Protein AF-A0A9E6Y1N9-F1 (afdb_monomer_lite)

Secondary structure (DSSP, 8-state):
-HHHHHHHHHHHHHHHHGGGSPPP--------TT--------SS--TTEEEEEETTTTEEEEEE-SSS-EEEEPTTSSEEEEE-TTS-EEE-TTSHHHHHTTSTT--SPPPTTGGGTPPP-

Foldseek 3Di:
DVVVVVVVVVVVVVVVVVVPPDDPPPCDPADDPVAADADPADVVHQPQWDWGDPRGNADIDITHPNQQKDFDAAPVRAGQWIQHSVRDIDGFLLAQNVQQSVDRNSPGDRDVSSVVPDHGD

Organism: NCBI:txid2884022

pLDDT: mean 82.17, std 18.04, range [37.94, 97.31]

Sequence (121 aa):
MRRLLVVAAACAGAAACASTLPAATALAHQGNPNFRSDVHGLEPATRGVTVEVLNRDDRLLLTNRSGRTIVIQGYSGDPYARLRPDGTVEVNHNSAAYYLNQERDGEVPVPAAVQRGLPPD

Radius of gyration: 24.96 Å; chains: 1; bounding box: 29×37×86 Å

Structure (mmCIF, N/CA/C/O backbone):
data_AF-A0A9E6Y1N9-F1
#
_entry.id   AF-A0A9E6Y1N9-F1
#
loop_
_atom_site.group_PDB
_atom_site.id
_atom_site.type_symbol
_atom_site.label_atom_id
_atom_site.label_alt_id
_atom_site.label_comp_id
_atom_site.label_asym_id
_atom_site.label_entity_id
_atom_site.label_seq_id
_atom_site.pdbx_PDB_ins_code
_atom_site.Cartn_x
_atom_site.Cartn_y
_atom_site.Cartn_z
_atom_site.occupancy
_atom_site.B_iso_or_equiv
_atom_site.auth_seq_id
_atom_site.auth_comp_id
_atom_site.auth_asym_id
_atom_site.auth_atom_id
_atom_site.pdbx_PDB_model_num
ATOM 1 N N . MET A 1 1 ? -4.190 -3.221 -69.167 1.00 50.78 1 MET A N 1
ATOM 2 C CA . MET A 1 1 ? -5.355 -3.329 -68.254 1.00 50.78 1 MET A CA 1
ATOM 3 C C . MET A 1 1 ? -5.329 -4.582 -67.365 1.00 50.78 1 MET A C 1
ATOM 5 O O . MET A 1 1 ? -5.49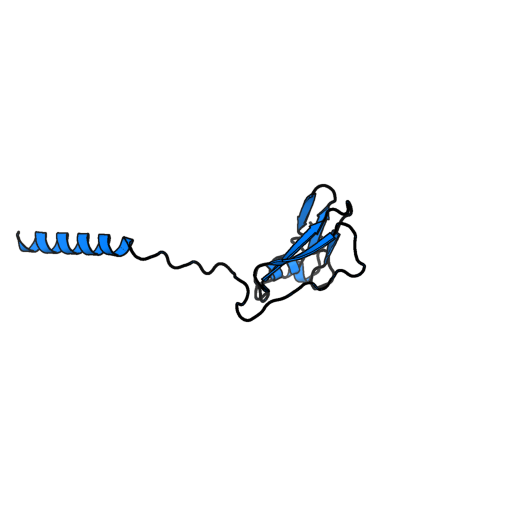7 -4.434 -66.167 1.00 50.78 1 MET A O 1
ATOM 9 N N . ARG A 1 2 ? -5.014 -5.791 -67.868 1.00 44.34 2 ARG A N 1
ATOM 10 C CA . ARG A 1 2 ? -4.931 -7.028 -67.041 1.00 44.34 2 ARG A CA 1
ATOM 11 C C . ARG A 1 2 ? -3.836 -7.042 -65.955 1.00 44.34 2 ARG A C 1
ATOM 13 O O . ARG A 1 2 ? -4.020 -7.686 -64.936 1.00 44.34 2 ARG A O 1
ATOM 20 N N . ARG A 1 3 ? -2.726 -6.314 -66.138 1.00 37.94 3 ARG A N 1
ATOM 21 C CA . ARG A 1 3 ? -1.627 -6.225 -65.148 1.00 37.94 3 ARG A CA 1
ATOM 22 C C . ARG A 1 3 ? -1.943 -5.332 -63.938 1.00 37.94 3 ARG A C 1
ATOM 24 O O . ARG A 1 3 ? -1.420 -5.580 -62.864 1.00 37.94 3 ARG A O 1
ATOM 31 N N . LEU A 1 4 ? -2.819 -4.337 -64.102 1.00 38.84 4 LEU A N 1
ATOM 32 C CA . LEU A 1 4 ? -3.226 -3.420 -63.024 1.00 38.84 4 LEU A CA 1
ATOM 33 C C . LEU A 1 4 ? -4.232 -4.074 -62.061 1.00 38.84 4 LEU A C 1
ATOM 35 O O . LEU A 1 4 ? -4.195 -3.813 -60.865 1.00 38.84 4 LEU A O 1
ATOM 39 N N . LEU A 1 5 ? -5.069 -4.985 -62.567 1.00 39.94 5 LEU A N 1
ATOM 40 C CA . LEU A 1 5 ? -6.037 -5.741 -61.762 1.00 39.94 5 LEU A CA 1
ATOM 41 C C . LEU A 1 5 ? -5.374 -6.768 -60.825 1.00 39.94 5 LEU A C 1
ATOM 43 O O . LEU A 1 5 ? -5.878 -7.008 -59.733 1.00 39.94 5 LEU A O 1
ATOM 47 N N . VAL A 1 6 ? -4.224 -7.334 -61.211 1.00 47.06 6 VAL A N 1
ATOM 48 C CA . VAL A 1 6 ? -3.489 -8.311 -60.382 1.00 47.06 6 VAL A CA 1
ATOM 49 C C . VAL A 1 6 ? -2.808 -7.644 -59.180 1.00 47.06 6 VAL A C 1
ATOM 51 O O . VAL A 1 6 ? -2.768 -8.226 -58.101 1.00 47.06 6 VAL A O 1
ATOM 54 N N . VAL A 1 7 ? -2.333 -6.402 -59.328 1.00 48.56 7 VAL A N 1
ATOM 55 C CA . VAL A 1 7 ? -1.684 -5.657 -58.232 1.00 48.56 7 VAL A CA 1
ATOM 56 C C . VAL A 1 7 ? -2.704 -5.238 -57.167 1.00 48.56 7 VAL A C 1
ATOM 58 O O . VAL A 1 7 ? -2.440 -5.383 -55.977 1.00 48.56 7 VAL A O 1
ATOM 61 N N . ALA A 1 8 ? -3.903 -4.806 -57.573 1.00 45.22 8 ALA A N 1
ATOM 62 C CA . ALA A 1 8 ? -4.960 -4.414 -56.638 1.00 45.22 8 ALA A CA 1
ATOM 63 C C . ALA A 1 8 ? -5.492 -5.596 -55.801 1.00 45.22 8 ALA A C 1
ATOM 65 O O . ALA A 1 8 ? -5.731 -5.449 -54.603 1.00 45.22 8 ALA A O 1
ATOM 66 N N . ALA A 1 9 ? -5.620 -6.784 -56.405 1.00 49.06 9 ALA A N 1
ATOM 67 C CA . ALA A 1 9 ? -6.053 -7.991 -55.699 1.00 49.06 9 ALA A CA 1
ATOM 68 C C . ALA A 1 9 ? -5.001 -8.504 -54.694 1.00 49.06 9 ALA A C 1
ATOM 70 O O . ALA A 1 9 ? -5.359 -8.993 -53.623 1.00 49.06 9 ALA A O 1
ATOM 71 N N . ALA A 1 10 ? -3.707 -8.341 -54.996 1.00 49.06 10 ALA A N 1
ATOM 72 C CA . ALA A 1 10 ? -2.621 -8.723 -54.092 1.00 49.06 10 ALA A CA 1
ATOM 73 C C . ALA A 1 10 ? -2.537 -7.814 -52.848 1.00 49.06 10 ALA A C 1
ATOM 75 O O . ALA A 1 10 ? -2.293 -8.302 -51.745 1.00 49.06 10 ALA A O 1
ATOM 76 N N . CYS A 1 11 ? -2.808 -6.512 -52.993 1.00 46.97 11 CYS A N 1
ATOM 77 C CA . CYS A 1 11 ? -2.838 -5.577 -51.863 1.00 46.97 11 CYS A CA 1
ATOM 78 C C . CYS A 1 11 ? -4.050 -5.798 -50.939 1.00 46.97 11 CYS A C 1
ATOM 80 O O . CYS A 1 11 ? -3.915 -5.689 -49.721 1.00 46.97 11 CYS A O 1
ATOM 82 N N . ALA A 1 12 ? -5.213 -6.160 -51.494 1.00 49.81 12 ALA A N 1
ATOM 83 C CA . ALA A 1 12 ? -6.411 -6.456 -50.704 1.00 49.81 12 ALA A CA 1
ATOM 84 C C . ALA A 1 12 ? -6.284 -7.766 -49.899 1.00 49.81 12 ALA A C 1
ATOM 86 O O . ALA A 1 12 ? -6.717 -7.826 -48.750 1.00 49.81 12 ALA A O 1
ATOM 87 N N . GLY A 1 13 ? -5.633 -8.793 -50.463 1.00 48.09 13 GLY A N 1
ATOM 88 C CA . GLY A 1 13 ? -5.347 -10.045 -49.751 1.00 48.09 13 GLY A CA 1
ATOM 89 C C . GLY A 1 13 ? -4.347 -9.873 -48.602 1.00 48.09 13 GLY A C 1
ATOM 90 O O . GLY A 1 13 ? -4.540 -10.433 -47.526 1.00 48.09 13 GLY A O 1
ATOM 91 N N . ALA A 1 14 ? -3.314 -9.044 -48.788 1.00 52.22 14 ALA A N 1
ATOM 92 C CA . ALA A 1 14 ? -2.321 -8.769 -47.747 1.00 52.22 14 ALA A CA 1
ATOM 93 C C . ALA A 1 14 ? -2.907 -7.995 -46.549 1.00 52.22 14 ALA A C 1
ATOM 95 O O . ALA A 1 14 ? -2.543 -8.269 -45.407 1.00 52.22 14 ALA A O 1
ATOM 96 N N . ALA A 1 15 ? -3.850 -7.077 -46.791 1.00 51.34 15 ALA A N 1
ATOM 97 C CA . ALA A 1 15 ? -4.523 -6.328 -45.728 1.00 51.34 15 ALA A CA 1
ATOM 98 C C . ALA A 1 15 ? -5.502 -7.196 -44.910 1.00 51.34 15 ALA A C 1
ATOM 100 O O . ALA A 1 15 ? -5.607 -7.016 -43.700 1.00 51.34 15 ALA A O 1
ATOM 101 N N . ALA A 1 16 ? -6.172 -8.168 -45.541 1.00 51.38 16 ALA A N 1
ATOM 102 C CA . ALA A 1 16 ? -7.108 -9.074 -44.865 1.00 51.38 16 ALA A CA 1
ATOM 103 C C . ALA A 1 16 ? -6.414 -10.175 -44.033 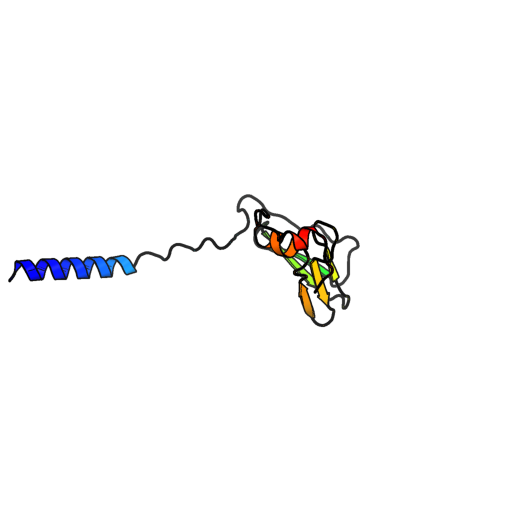1.00 51.38 16 ALA A C 1
ATOM 105 O O . ALA A 1 16 ? -6.970 -10.643 -43.042 1.00 51.38 16 ALA A O 1
ATOM 106 N N . CYS A 1 17 ? -5.185 -10.570 -44.387 1.00 51.06 17 CYS A N 1
ATOM 107 C CA . CYS A 1 17 ? -4.397 -11.524 -43.594 1.00 51.06 17 CYS A CA 1
ATOM 108 C C . CYS A 1 17 ? -3.743 -10.894 -42.349 1.00 51.06 17 CYS A C 1
ATOM 110 O O . CYS A 1 17 ? -3.371 -11.613 -41.425 1.00 51.06 17 CYS A O 1
ATOM 112 N N . ALA A 1 18 ? -3.603 -9.565 -42.294 1.00 53.00 18 ALA A N 1
ATOM 113 C CA . ALA A 1 18 ? -3.006 -8.875 -41.148 1.00 53.00 18 ALA A CA 1
ATOM 114 C C . ALA A 1 18 ? -3.953 -8.782 -39.933 1.00 53.00 18 ALA A C 1
ATOM 116 O O . ALA A 1 18 ? -3.492 -8.614 -38.806 1.00 53.00 18 ALA A O 1
ATOM 117 N N . SER A 1 19 ? -5.269 -8.924 -40.133 1.00 56.72 19 SER A N 1
ATOM 118 C CA . SER A 1 19 ? -6.281 -8.797 -39.072 1.00 56.72 19 SER A CA 1
ATOM 119 C C . SER A 1 19 ? -6.505 -10.059 -38.231 1.00 56.72 19 SER A C 1
ATOM 121 O O . SER A 1 19 ? -7.284 -10.015 -37.284 1.00 56.72 19 SER A O 1
ATOM 123 N N . THR A 1 20 ? -5.850 -11.181 -38.547 1.00 58.91 20 THR A N 1
ATOM 124 C CA . THR A 1 20 ? -5.955 -12.430 -37.765 1.00 58.91 20 THR A CA 1
ATOM 125 C C . THR A 1 20 ? -4.768 -12.662 -36.836 1.00 58.91 20 THR A C 1
ATOM 127 O O . THR A 1 20 ? -4.666 -13.734 -36.240 1.00 58.91 20 THR A O 1
ATOM 130 N N . LEU A 1 21 ? -3.850 -11.697 -36.715 1.00 62.56 21 LEU A N 1
ATOM 131 C CA . LEU A 1 21 ? -2.808 -11.785 -35.702 1.00 62.56 21 LEU A CA 1
ATOM 132 C C . LEU A 1 21 ? -3.482 -11.724 -34.323 1.00 62.56 21 LEU A C 1
ATOM 134 O O . LEU A 1 21 ? -4.239 -10.781 -34.072 1.00 62.56 21 LEU A O 1
ATOM 138 N N . PRO A 1 22 ? -3.250 -12.707 -33.432 1.00 64.50 22 PRO A N 1
ATOM 139 C CA . PRO A 1 22 ? -3.704 -12.582 -32.059 1.00 64.50 22 PRO A CA 1
ATOM 140 C C . PRO A 1 22 ? -3.118 -11.287 -31.500 1.00 64.50 22 PRO A C 1
ATOM 142 O O . PRO A 1 22 ? -1.924 -11.023 -31.664 1.00 64.50 22 PRO A O 1
ATOM 145 N N . ALA A 1 23 ? -3.968 -10.459 -30.890 1.00 66.88 23 ALA A N 1
ATOM 146 C CA . ALA A 1 23 ? -3.503 -9.267 -30.202 1.00 66.88 23 ALA A CA 1
ATOM 147 C C . ALA A 1 23 ? -2.388 -9.693 -29.242 1.00 66.88 23 ALA A C 1
ATOM 149 O O . ALA A 1 23 ? -2.577 -10.626 -28.455 1.00 66.88 23 ALA A O 1
ATOM 150 N N . ALA A 1 24 ? -1.220 -9.056 -29.350 1.00 66.75 24 ALA A N 1
ATOM 151 C CA . ALA A 1 24 ? -0.140 -9.298 -28.410 1.00 66.75 24 ALA A CA 1
ATOM 152 C C . ALA A 1 24 ? -0.710 -9.125 -27.001 1.00 66.75 24 ALA A C 1
ATOM 154 O O . ALA A 1 24 ? -1.377 -8.126 -26.716 1.00 66.75 24 ALA A O 1
ATOM 155 N N . THR A 1 25 ? -0.501 -10.119 -26.139 1.00 63.19 25 THR A N 1
ATOM 156 C CA . THR A 1 25 ? -0.896 -10.016 -24.738 1.00 63.19 25 THR A CA 1
ATOM 157 C C . THR A 1 25 ? -0.209 -8.788 -24.166 1.00 63.19 25 THR A C 1
ATOM 159 O O . THR A 1 25 ? 1.021 -8.755 -24.087 1.00 63.19 25 THR A O 1
ATOM 162 N N . ALA A 1 26 ? -0.987 -7.770 -23.800 1.00 60.53 26 ALA A N 1
ATOM 163 C CA . ALA A 1 26 ? -0.453 -6.665 -23.030 1.00 60.53 26 ALA A CA 1
ATOM 164 C C . ALA A 1 26 ? 0.143 -7.261 -21.752 1.00 60.53 26 ALA A C 1
ATOM 166 O O . ALA A 1 26 ? -0.552 -7.962 -21.011 1.00 60.53 26 ALA A O 1
ATOM 167 N N . LEU A 1 27 ? 1.433 -7.023 -21.519 1.00 59.41 27 LEU A N 1
ATOM 168 C CA . LEU A 1 27 ? 2.047 -7.309 -20.232 1.00 59.41 27 LEU A CA 1
ATOM 169 C C . LEU A 1 27 ? 1.454 -6.306 -19.240 1.00 59.41 27 LEU A C 1
ATOM 171 O O . LEU A 1 27 ? 1.984 -5.218 -19.043 1.00 59.41 27 LEU A O 1
ATOM 175 N N . ALA A 1 28 ? 0.295 -6.634 -18.669 1.00 61.88 28 ALA A N 1
ATOM 176 C CA . ALA A 1 28 ? -0.122 -5.995 -17.434 1.00 61.88 28 ALA A CA 1
ATOM 177 C C . ALA A 1 28 ? 0.956 -6.306 -16.388 1.00 61.88 28 ALA A C 1
ATOM 179 O O . ALA A 1 28 ? 1.496 -7.413 -16.394 1.00 61.88 28 ALA A O 1
ATOM 180 N N . HIS A 1 29 ? 1.287 -5.357 -15.510 1.00 67.50 29 HIS A N 1
ATOM 181 C CA . HIS A 1 29 ? 2.172 -5.653 -14.385 1.00 67.50 29 HIS A CA 1
ATOM 182 C C . HIS A 1 29 ? 1.603 -6.867 -13.626 1.00 67.50 29 HIS A C 1
ATOM 184 O O . HIS A 1 29 ? 0.443 -6.873 -13.208 1.00 67.50 29 HIS A O 1
ATOM 190 N N . GLN A 1 30 ? 2.389 -7.938 -13.571 1.00 76.06 30 GLN A N 1
ATOM 191 C CA . GLN A 1 30 ? 2.082 -9.199 -12.903 1.00 76.06 30 GLN A CA 1
ATOM 192 C C . GLN A 1 30 ? 3.256 -9.492 -11.973 1.00 76.06 30 GLN A C 1
ATOM 194 O O . GLN A 1 30 ? 4.400 -9.191 -12.318 1.00 76.06 30 GLN A O 1
ATOM 199 N N . GLY A 1 31 ? 2.985 -10.102 -10.820 1.00 86.00 31 GLY A N 1
ATOM 200 C CA . GLY A 1 31 ? 4.053 -10.541 -9.929 1.00 86.00 31 GLY A CA 1
ATOM 201 C C . GLY A 1 31 ? 4.979 -11.566 -10.576 1.00 86.00 31 GLY A C 1
ATOM 202 O O . GLY A 1 31 ? 4.636 -12.235 -11.559 1.00 86.00 31 GLY A O 1
ATOM 203 N N . ASN A 1 32 ? 6.171 -11.704 -10.010 1.00 88.75 32 ASN A N 1
ATOM 204 C CA . ASN A 1 32 ? 7.202 -12.579 -10.532 1.00 88.75 32 ASN A CA 1
ATOM 205 C C . ASN A 1 32 ? 6.766 -14.051 -10.403 1.00 88.75 32 ASN A C 1
ATOM 207 O O . ASN A 1 32 ? 6.492 -14.525 -9.299 1.00 88.75 32 ASN A O 1
ATOM 211 N N . PRO A 1 33 ? 6.735 -14.831 -11.499 1.00 89.81 33 PRO A N 1
ATOM 212 C CA . PRO A 1 33 ? 6.264 -16.212 -11.460 1.00 89.81 33 PRO A CA 1
ATOM 213 C C . PRO A 1 33 ? 7.162 -17.169 -10.663 1.00 89.81 33 PRO A C 1
ATOM 215 O O . PRO A 1 33 ? 6.728 -18.278 -10.347 1.00 89.81 33 PRO A O 1
ATOM 218 N N . ASN A 1 34 ? 8.385 -16.758 -10.330 1.00 94.62 34 ASN A N 1
ATOM 219 C CA . ASN A 1 34 ? 9.333 -17.559 -9.560 1.00 94.62 34 ASN A CA 1
ATOM 220 C C . ASN A 1 34 ? 9.245 -17.311 -8.051 1.00 94.62 34 ASN A C 1
ATOM 222 O O . ASN A 1 34 ? 9.815 -18.079 -7.280 1.00 94.62 34 ASN A O 1
ATOM 226 N N . PHE A 1 35 ? 8.537 -16.262 -7.627 1.00 93.62 35 PHE A N 1
ATOM 227 C CA . PHE A 1 35 ? 8.389 -15.909 -6.221 1.00 93.62 35 PHE A CA 1
ATOM 228 C C . PHE A 1 35 ? 6.926 -15.976 -5.792 1.00 93.62 35 PHE A C 1
ATOM 230 O O . PHE A 1 35 ? 6.000 -15.914 -6.603 1.00 93.62 35 PHE A O 1
ATOM 237 N N . ARG A 1 36 ? 6.727 -16.163 -4.490 1.00 95.06 36 ARG A N 1
ATOM 238 C CA . ARG A 1 36 ? 5.431 -16.104 -3.823 1.00 95.06 36 ARG A CA 1
ATOM 239 C C . ARG A 1 36 ? 5.656 -15.575 -2.416 1.00 95.06 36 ARG A C 1
ATOM 241 O O . ARG A 1 36 ? 6.513 -16.098 -1.707 1.00 95.06 36 ARG A O 1
ATOM 248 N N . SER A 1 37 ? 4.860 -14.591 -2.032 1.00 95.19 37 SER A N 1
ATOM 249 C CA . SER A 1 37 ? 4.864 -14.023 -0.689 1.00 95.19 37 SER A CA 1
ATOM 250 C C . SER A 1 37 ? 3.601 -14.436 0.061 1.00 95.19 37 SER A C 1
ATOM 252 O O . SER A 1 37 ? 2.540 -14.624 -0.536 1.00 95.19 37 SER A O 1
ATOM 254 N N . ASP A 1 38 ? 3.722 -14.552 1.381 1.00 96.44 38 ASP A N 1
ATOM 255 C CA . ASP A 1 38 ? 2.618 -14.808 2.301 1.00 96.44 38 ASP A CA 1
ATOM 256 C C . ASP A 1 38 ? 2.628 -13.801 3.440 1.00 96.44 38 ASP A C 1
ATOM 258 O O . ASP A 1 38 ? 3.678 -13.457 3.981 1.00 96.44 38 ASP A O 1
ATOM 262 N N . VAL A 1 39 ? 1.435 -13.392 3.863 1.00 96.69 39 VAL A N 1
ATOM 263 C CA . VAL A 1 39 ? 1.258 -12.712 5.145 1.00 96.69 39 VAL A CA 1
ATOM 264 C C . VAL A 1 39 ? 1.080 -13.778 6.222 1.00 96.69 39 VAL A C 1
ATOM 266 O O . VAL A 1 39 ? 0.086 -14.499 6.231 1.00 96.69 39 VAL A O 1
ATOM 269 N N . HIS A 1 40 ? 2.035 -13.873 7.148 1.00 95.88 40 HIS A N 1
ATOM 270 C CA . HIS A 1 40 ? 1.984 -14.845 8.249 1.00 95.88 40 HIS A CA 1
ATOM 271 C C . HIS A 1 40 ? 1.095 -14.405 9.421 1.00 95.88 40 HIS A C 1
ATOM 273 O O . HIS A 1 40 ? 0.679 -15.234 10.228 1.00 95.88 40 HIS A O 1
ATOM 279 N N . GLY A 1 41 ? 0.792 -13.111 9.524 1.00 94.31 41 GLY A N 1
ATOM 280 C CA . GLY A 1 41 ? -0.055 -12.573 10.578 1.00 94.31 41 GLY A CA 1
ATOM 281 C C . GLY A 1 41 ? 0.005 -11.054 10.664 1.00 94.31 41 GLY A C 1
ATOM 282 O O . GLY A 1 41 ? 0.718 -10.395 9.911 1.00 94.31 41 GLY A O 1
ATOM 283 N N . LEU A 1 42 ? -0.764 -10.515 11.607 1.00 95.69 42 LEU A N 1
ATOM 284 C CA . LEU A 1 42 ? -0.754 -9.109 11.995 1.00 95.69 42 LEU A CA 1
ATOM 285 C C . LEU A 1 42 ? -0.367 -9.022 13.465 1.00 95.69 42 LEU A C 1
ATOM 287 O O . LEU A 1 42 ? -0.911 -9.772 14.278 1.00 95.69 42 LEU A O 1
ATOM 291 N N . GLU A 1 43 ? 0.521 -8.091 13.801 1.00 96.06 43 GLU A N 1
ATOM 292 C CA . GLU A 1 43 ? 0.963 -7.882 15.174 1.00 96.06 43 GLU A CA 1
ATOM 293 C C . GLU A 1 43 ? 0.713 -6.432 15.632 1.00 96.06 43 GLU A C 1
ATOM 295 O O . GLU A 1 43 ? 1.230 -5.499 15.014 1.00 96.06 43 GLU A O 1
ATOM 300 N N . PRO A 1 44 ? -0.093 -6.221 16.694 1.00 94.31 44 PRO A N 1
ATOM 301 C CA . PRO A 1 44 ? -0.931 -7.223 17.357 1.00 94.31 44 PRO A CA 1
ATOM 302 C C . PRO A 1 44 ? -2.074 -7.705 16.447 1.00 94.31 44 PRO A C 1
ATOM 304 O O . PRO A 1 44 ? -2.569 -6.968 15.586 1.00 94.31 44 PRO A O 1
ATOM 307 N N . ALA A 1 45 ? -2.550 -8.930 16.686 1.00 96.06 45 ALA A N 1
ATOM 308 C CA . ALA A 1 45 ? -3.697 -9.470 15.964 1.00 96.06 45 ALA A CA 1
ATOM 309 C C . ALA A 1 45 ? -4.911 -8.547 16.157 1.00 96.06 45 ALA A C 1
ATOM 311 O O . ALA A 1 45 ? -5.412 -8.364 17.269 1.00 96.06 45 ALA A O 1
ATOM 312 N N . THR A 1 46 ? -5.382 -7.944 15.066 1.00 96.00 46 THR A N 1
ATOM 313 C CA . THR A 1 46 ? -6.418 -6.910 15.116 1.00 96.00 46 THR A CA 1
ATOM 314 C C . THR A 1 46 ? -7.721 -7.447 14.539 1.00 96.00 46 THR A C 1
ATOM 316 O O . THR A 1 46 ? -7.824 -7.747 13.351 1.00 96.00 46 THR A O 1
ATOM 319 N N . ARG A 1 47 ? -8.753 -7.564 15.384 1.00 97.00 47 ARG A N 1
ATOM 320 C CA . ARG A 1 47 ? -10.072 -8.056 14.964 1.00 97.00 47 ARG A CA 1
ATOM 321 C C . ARG A 1 47 ? -10.634 -7.189 13.833 1.00 97.00 47 ARG A C 1
ATOM 323 O O . ARG A 1 47 ? -10.727 -5.971 13.963 1.00 97.00 47 ARG A O 1
ATOM 330 N N . GLY A 1 48 ? -11.072 -7.844 12.760 1.00 96.25 48 GLY A N 1
ATOM 331 C CA . GLY A 1 48 ? -11.680 -7.179 11.610 1.00 96.25 48 GLY A CA 1
ATOM 332 C C . GLY A 1 48 ? -10.677 -6.558 10.639 1.00 96.25 48 GLY A C 1
ATOM 333 O O . GLY A 1 48 ? -11.119 -5.906 9.703 1.00 96.25 48 GLY A O 1
ATOM 334 N N . VAL A 1 49 ? -9.369 -6.752 10.821 1.00 97.00 49 VAL A N 1
ATOM 335 C CA . VAL A 1 49 ? -8.348 -6.329 9.854 1.00 97.00 49 VAL A CA 1
ATOM 336 C C . VAL A 1 49 ? -7.681 -7.563 9.263 1.00 97.00 49 VAL A C 1
ATOM 338 O O . VAL A 1 49 ? -7.278 -8.455 10.007 1.00 97.00 49 VAL A O 1
ATOM 341 N N . THR A 1 50 ? -7.574 -7.622 7.938 1.00 97.19 50 THR A N 1
ATOM 342 C CA . THR A 1 50 ? -6.835 -8.678 7.229 1.00 97.19 50 THR A CA 1
ATOM 343 C C . THR A 1 50 ? -5.947 -8.074 6.153 1.00 97.19 50 THR A C 1
ATOM 345 O O . THR A 1 50 ? -6.264 -7.017 5.603 1.00 97.19 50 THR A O 1
ATOM 348 N N . VAL A 1 51 ? -4.830 -8.746 5.871 1.00 97.31 51 VAL A N 1
ATOM 349 C CA . VAL A 1 51 ? -3.915 -8.404 4.781 1.00 97.31 51 VAL A CA 1
ATOM 350 C C . VAL A 1 51 ? -3.567 -9.680 4.029 1.00 97.31 51 VAL A C 1
ATOM 352 O O . VAL A 1 51 ? -3.231 -10.684 4.652 1.00 97.31 51 VAL A O 1
ATOM 355 N N . GLU A 1 52 ? -3.653 -9.639 2.706 1.00 97.25 52 GLU A N 1
ATOM 356 C CA . GLU A 1 52 ? -3.374 -10.775 1.825 1.00 97.25 52 GLU A CA 1
ATOM 357 C C . GLU A 1 52 ? -2.468 -10.341 0.677 1.00 97.25 52 GLU A C 1
ATOM 359 O O . GLU A 1 52 ? -2.558 -9.205 0.214 1.00 97.25 52 GLU A O 1
ATOM 364 N N . VAL A 1 53 ? -1.613 -11.245 0.195 1.00 96.19 53 VAL A N 1
ATOM 365 C CA . VAL A 1 53 ? -0.817 -10.991 -1.009 1.00 96.19 53 VAL A CA 1
ATOM 366 C C . VAL A 1 53 ? -1.638 -11.343 -2.244 1.00 96.19 53 VAL A C 1
ATOM 368 O O . VAL A 1 53 ? -2.172 -12.446 -2.362 1.00 96.19 53 VAL A O 1
ATOM 371 N N . LEU A 1 54 ? -1.712 -10.411 -3.187 1.00 93.12 54 LEU A N 1
ATOM 372 C CA . LEU A 1 54 ? -2.305 -10.594 -4.502 1.00 93.12 54 LEU A CA 1
ATOM 373 C C . LEU A 1 54 ? -1.212 -10.803 -5.549 1.00 93.12 54 LEU A C 1
ATOM 375 O O . LEU A 1 54 ? -0.119 -10.246 -5.452 1.00 93.12 54 LEU A O 1
ATOM 379 N N . ASN A 1 55 ? -1.544 -11.574 -6.587 1.00 92.12 55 ASN A N 1
ATOM 380 C CA . ASN A 1 55 ? -0.687 -11.793 -7.753 1.00 92.12 55 ASN A CA 1
ATOM 381 C C . ASN A 1 55 ? 0.747 -12.209 -7.379 1.00 92.12 55 ASN A C 1
ATOM 383 O O . ASN A 1 55 ? 1.708 -11.653 -7.896 1.00 92.12 55 ASN A O 1
ATOM 387 N N . ARG A 1 56 ? 0.880 -13.227 -6.516 1.00 93.31 56 ARG A N 1
ATOM 388 C CA . ARG A 1 56 ? 2.148 -13.832 -6.060 1.00 93.31 56 ARG A CA 1
ATOM 389 C C . ARG A 1 56 ? 2.962 -12.976 -5.094 1.00 93.31 56 ARG A C 1
ATOM 391 O O . ARG A 1 56 ? 3.051 -13.351 -3.931 1.00 93.31 56 ARG A O 1
ATOM 398 N N . ASP A 1 57 ? 3.576 -11.903 -5.570 1.00 92.75 57 ASP A N 1
ATOM 399 C CA . ASP A 1 57 ? 4.493 -11.038 -4.813 1.00 92.75 57 ASP A CA 1
ATOM 400 C C . ASP A 1 57 ? 4.290 -9.542 -5.126 1.00 92.75 57 ASP A C 1
ATOM 402 O O . ASP A 1 57 ? 5.129 -8.721 -4.775 1.00 92.75 57 ASP A O 1
ATOM 406 N N . ASP A 1 58 ? 3.194 -9.196 -5.804 1.00 90.56 58 ASP A N 1
ATOM 407 C CA . ASP A 1 58 ? 2.987 -7.883 -6.427 1.00 90.56 58 ASP A CA 1
ATOM 408 C C . ASP A 1 58 ? 2.280 -6.888 -5.498 1.00 90.56 58 ASP A C 1
ATOM 410 O O . ASP A 1 58 ? 2.771 -5.788 -5.264 1.00 90.56 58 ASP A O 1
ATOM 414 N N . ARG A 1 59 ? 1.117 -7.255 -4.944 1.00 91.44 59 ARG A N 1
ATOM 415 C CA . ARG A 1 59 ? 0.262 -6.307 -4.205 1.00 91.44 59 ARG A CA 1
ATOM 416 C C . ARG A 1 59 ? -0.224 -6.864 -2.885 1.00 91.44 59 ARG A C 1
ATOM 418 O O . ARG A 1 59 ? -0.318 -8.072 -2.704 1.00 91.44 59 ARG A O 1
ATOM 425 N N . LEU A 1 60 ? -0.617 -5.962 -1.992 1.00 93.75 60 LEU A N 1
ATOM 426 C CA . LEU A 1 60 ? -1.326 -6.298 -0.763 1.00 93.75 60 LEU A CA 1
ATOM 427 C C . LEU A 1 60 ? -2.787 -5.852 -0.846 1.00 93.75 60 LEU A C 1
ATOM 429 O O . LEU A 1 60 ? -3.082 -4.714 -1.211 1.00 93.75 60 LEU A O 1
ATOM 433 N N . LEU A 1 61 ? -3.698 -6.738 -0.455 1.00 95.06 61 LEU A N 1
ATOM 434 C CA . LEU A 1 61 ? -5.093 -6.419 -0.192 1.00 95.06 61 LEU A CA 1
ATOM 435 C C . LEU A 1 61 ? -5.281 -6.216 1.307 1.00 95.06 61 LEU A C 1
ATOM 437 O O . LEU A 1 61 ? -5.241 -7.177 2.067 1.00 95.06 61 LEU A O 1
ATOM 441 N N . LEU A 1 62 ? -5.532 -4.977 1.723 1.00 95.50 62 LEU A N 1
ATOM 442 C CA . LEU A 1 62 ? -5.931 -4.645 3.089 1.00 95.50 62 LEU A CA 1
ATOM 443 C C . LEU A 1 62 ? -7.460 -4.565 3.174 1.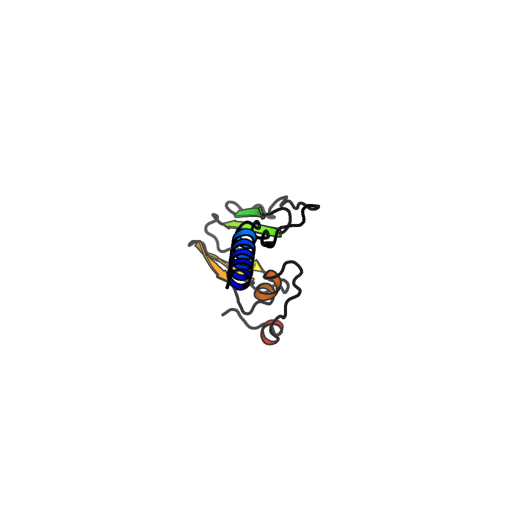00 95.50 62 LEU A C 1
ATOM 445 O O . LEU A 1 62 ? -8.079 -3.751 2.492 1.00 95.50 62 LEU A O 1
ATOM 449 N N . THR A 1 63 ? -8.067 -5.353 4.060 1.00 95.38 63 THR A N 1
ATOM 450 C CA . THR A 1 63 ? -9.493 -5.240 4.397 1.00 95.38 63 THR A CA 1
ATOM 451 C C . THR A 1 63 ? -9.653 -4.714 5.815 1.00 95.38 63 THR A C 1
ATOM 453 O O . THR A 1 63 ? -9.076 -5.258 6.755 1.00 95.38 63 THR A O 1
ATOM 456 N N . ASN A 1 64 ? -10.490 -3.688 5.985 1.00 95.56 64 ASN A N 1
ATOM 457 C CA . ASN A 1 64 ? -10.798 -3.097 7.284 1.00 95.56 64 ASN A CA 1
ATOM 458 C C . ASN A 1 64 ? -12.301 -3.151 7.588 1.00 95.56 64 ASN A C 1
ATOM 460 O O . ASN A 1 64 ? -13.092 -2.397 7.034 1.00 95.56 64 ASN A O 1
ATOM 464 N N . ARG A 1 65 ? -12.682 -4.025 8.517 1.00 96.06 65 ARG A N 1
ATOM 465 C CA . ARG A 1 65 ? -14.021 -4.147 9.118 1.00 96.06 65 ARG A CA 1
ATOM 466 C C . ARG A 1 65 ? -14.004 -3.859 10.620 1.00 96.06 65 ARG A C 1
ATOM 468 O O . ARG A 1 65 ? -14.942 -4.207 11.328 1.00 96.06 65 ARG A O 1
ATOM 475 N N . SER A 1 66 ? -12.921 -3.274 11.129 1.00 95.88 66 SER A N 1
ATOM 476 C CA . SER A 1 66 ? -12.745 -3.021 12.564 1.00 95.88 66 SER A CA 1
ATOM 477 C C . SER A 1 66 ? -13.571 -1.838 13.085 1.00 95.88 66 SER A C 1
ATOM 479 O O . SER A 1 66 ? -13.667 -1.649 14.295 1.00 95.88 66 SER A O 1
ATOM 481 N N . GLY A 1 67 ? -14.123 -1.010 12.190 1.00 96.25 67 GLY A N 1
ATOM 482 C CA . GLY A 1 67 ? -14.772 0.256 12.545 1.00 96.25 67 GLY A CA 1
ATOM 483 C C . GLY A 1 67 ? -13.793 1.345 13.000 1.00 96.25 67 GLY A C 1
ATOM 484 O O . GLY A 1 67 ? -14.220 2.396 13.468 1.00 96.25 67 GLY A O 1
ATOM 485 N N . ARG A 1 68 ? -12.479 1.115 12.877 1.00 96.56 68 ARG A N 1
ATOM 486 C CA . ARG A 1 68 ? -11.424 2.074 13.224 1.00 96.56 68 ARG A CA 1
ATOM 487 C C . ARG A 1 68 ? -10.715 2.580 11.979 1.00 96.56 68 ARG A C 1
ATOM 489 O O . ARG A 1 68 ? -10.610 1.867 10.986 1.00 96.56 68 ARG A O 1
ATOM 496 N N . THR A 1 69 ? -10.167 3.786 12.063 1.00 96.94 69 THR A N 1
ATOM 497 C CA . THR A 1 69 ? -9.268 4.315 11.036 1.00 96.94 69 THR A CA 1
ATOM 498 C C . THR A 1 69 ? -7.962 3.521 11.006 1.00 96.94 69 THR A C 1
ATOM 500 O O . THR A 1 69 ? -7.344 3.324 12.055 1.00 96.94 69 THR A O 1
ATOM 503 N N . ILE A 1 70 ? -7.523 3.117 9.813 1.00 97.00 70 ILE A N 1
ATOM 504 C CA . ILE A 1 70 ? -6.173 2.586 9.572 1.00 97.00 70 ILE A CA 1
ATOM 505 C C . ILE A 1 70 ? -5.387 3.624 8.783 1.00 97.00 70 ILE A C 1
ATOM 507 O O . ILE A 1 70 ? -5.876 4.124 7.772 1.00 97.00 70 ILE A O 1
ATOM 511 N N . VAL A 1 71 ? -4.175 3.931 9.241 1.00 96.75 71 VAL A N 1
ATOM 512 C CA . VAL A 1 71 ? -3.214 4.762 8.512 1.00 96.75 71 VAL A CA 1
ATOM 513 C C . VAL A 1 71 ? -2.085 3.866 8.028 1.00 96.75 71 VAL A C 1
ATOM 515 O O . VAL A 1 71 ? -1.470 3.161 8.824 1.00 96.75 71 VAL A O 1
ATOM 518 N N . ILE A 1 72 ? -1.832 3.902 6.727 1.00 96.38 72 ILE A N 1
ATOM 519 C CA . ILE A 1 72 ? -0.681 3.272 6.090 1.00 96.38 72 ILE A CA 1
ATOM 520 C C . ILE A 1 72 ? 0.419 4.327 6.042 1.00 96.38 72 ILE A C 1
ATOM 522 O O . ILE A 1 72 ? 0.210 5.414 5.501 1.00 96.38 72 ILE A O 1
ATOM 526 N N . GLN A 1 73 ? 1.569 4.020 6.631 1.00 95.50 73 GLN A N 1
ATOM 527 C CA . GLN A 1 73 ? 2.737 4.893 6.578 1.00 95.50 73 GLN A CA 1
ATOM 528 C C . GLN A 1 73 ? 3.474 4.709 5.249 1.00 95.50 73 GLN A C 1
ATOM 530 O O . GLN A 1 73 ? 3.560 3.598 4.726 1.00 95.50 73 GLN A O 1
ATOM 535 N N . GLY A 1 74 ? 3.990 5.805 4.705 1.00 93.44 74 GLY A N 1
ATOM 536 C CA . GLY A 1 74 ? 4.964 5.802 3.629 1.00 93.44 74 GLY A CA 1
ATOM 537 C C . GLY A 1 74 ? 6.346 5.393 4.134 1.00 93.44 74 GLY A C 1
ATOM 538 O O . GLY A 1 74 ? 6.585 5.255 5.335 1.00 93.44 74 GLY A O 1
ATOM 539 N N . TYR A 1 75 ? 7.283 5.226 3.204 1.00 91.44 75 TYR A N 1
ATOM 540 C CA . TYR A 1 75 ? 8.644 4.763 3.499 1.00 91.44 75 TYR A CA 1
ATOM 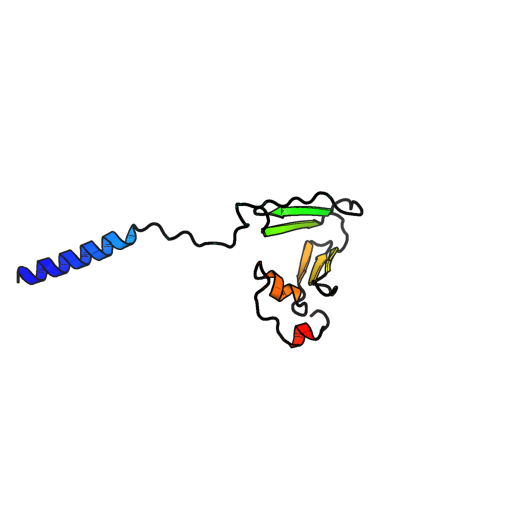541 C C . TYR A 1 75 ? 9.433 5.690 4.438 1.00 91.44 75 TYR A C 1
ATOM 543 O O . TYR A 1 75 ? 10.388 5.247 5.071 1.00 91.44 75 TYR A O 1
ATOM 551 N N . SER A 1 76 ? 9.039 6.962 4.550 1.00 88.94 76 SER A N 1
ATOM 552 C CA . SER A 1 76 ? 9.646 7.944 5.456 1.00 88.94 76 SER A CA 1
ATOM 553 C C . SER A 1 76 ? 8.864 8.132 6.765 1.00 88.94 76 SER A C 1
ATOM 555 O O . SER A 1 76 ? 9.201 9.010 7.557 1.00 88.94 76 SER A O 1
ATOM 557 N N . GLY A 1 77 ? 7.838 7.310 7.018 1.00 90.50 77 GLY A N 1
ATOM 558 C CA . GLY A 1 77 ? 7.002 7.351 8.225 1.00 90.50 77 GLY A CA 1
ATOM 559 C C . GLY A 1 77 ? 5.848 8.360 8.177 1.00 90.50 77 GLY A C 1
ATOM 560 O O . GLY A 1 77 ? 5.024 8.403 9.091 1.00 90.50 77 GLY A O 1
ATOM 561 N N . ASP A 1 78 ? 5.753 9.155 7.114 1.00 90.88 78 ASP A N 1
ATOM 562 C CA . ASP A 1 78 ? 4.632 10.049 6.841 1.00 90.88 78 ASP A CA 1
ATOM 563 C C . ASP A 1 78 ? 3.348 9.263 6.495 1.00 90.88 78 ASP A C 1
ATOM 565 O O . ASP A 1 78 ? 3.426 8.131 6.022 1.00 90.88 78 ASP A O 1
ATOM 569 N N . PRO A 1 79 ? 2.136 9.802 6.711 1.00 93.56 79 PRO A N 1
ATOM 570 C CA . PRO A 1 79 ? 0.908 9.132 6.282 1.00 93.56 79 PRO A CA 1
ATOM 571 C C . PRO A 1 79 ? 0.815 9.055 4.750 1.00 93.56 79 PRO A C 1
ATOM 573 O O . PRO A 1 79 ? 0.684 10.085 4.091 1.00 93.56 79 PRO A O 1
ATOM 576 N N . TYR A 1 80 ? 0.813 7.845 4.187 1.00 94.50 80 TYR A N 1
ATOM 577 C CA . TYR A 1 80 ? 0.614 7.614 2.752 1.00 94.50 80 TYR A CA 1
ATOM 578 C C . TYR A 1 80 ? -0.871 7.487 2.400 1.00 94.50 80 TYR A C 1
ATOM 580 O O . TYR A 1 80 ? -1.366 8.160 1.498 1.00 94.50 80 TYR A O 1
ATOM 588 N N . ALA A 1 81 ? -1.602 6.639 3.120 1.00 95.44 81 ALA A N 1
ATOM 589 C CA . ALA A 1 81 ? -3.018 6.410 2.860 1.00 95.44 81 ALA A CA 1
ATOM 590 C C . ALA A 1 81 ? -3.793 6.179 4.154 1.00 95.44 81 ALA A C 1
ATOM 592 O O . ALA A 1 81 ? -3.233 5.801 5.187 1.00 95.44 81 ALA A O 1
ATOM 593 N N . ARG A 1 82 ? -5.105 6.406 4.106 1.00 96.50 82 ARG A N 1
ATOM 594 C CA . ARG A 1 82 ? -5.987 6.277 5.264 1.00 96.50 82 ARG A CA 1
ATOM 595 C C . ARG A 1 82 ? -7.321 5.656 4.882 1.00 96.50 82 ARG A C 1
ATOM 597 O O . ARG A 1 82 ? -8.034 6.183 4.037 1.00 96.50 82 ARG A O 1
ATOM 604 N N . LEU A 1 83 ? -7.668 4.563 5.556 1.00 96.69 83 LEU A N 1
ATOM 605 C CA . LEU A 1 83 ? -8.952 3.879 5.423 1.00 96.69 83 LEU A CA 1
ATOM 606 C C . LEU A 1 83 ? -9.842 4.292 6.594 1.00 96.69 83 LEU A C 1
ATOM 608 O O . LEU A 1 83 ? -9.508 4.005 7.749 1.00 96.69 83 LEU A O 1
ATOM 612 N N . ARG A 1 84 ? -10.961 4.963 6.315 1.00 95.06 84 ARG A N 1
ATOM 613 C CA . ARG A 1 84 ? -11.933 5.393 7.329 1.00 95.06 84 ARG A CA 1
ATOM 614 C C . ARG A 1 84 ? -12.969 4.312 7.648 1.00 95.06 84 ARG A C 1
ATOM 616 O O . ARG A 1 84 ? -13.233 3.447 6.815 1.00 95.06 84 ARG A O 1
ATOM 623 N N . PRO A 1 85 ? -13.606 4.387 8.833 1.00 94.25 85 PRO A N 1
ATOM 624 C CA . PRO A 1 85 ? -14.690 3.479 9.218 1.00 94.25 85 PRO A CA 1
ATOM 625 C C . PRO A 1 85 ? -15.906 3.495 8.284 1.00 94.25 85 PRO A C 1
ATOM 627 O O . PRO A 1 85 ? -16.640 2.515 8.238 1.00 94.25 85 PRO A O 1
ATOM 630 N N . ASP A 1 86 ? -16.124 4.594 7.559 1.00 94.25 86 ASP A N 1
ATOM 631 C CA . ASP A 1 86 ? -17.225 4.767 6.604 1.00 94.25 86 ASP A CA 1
ATOM 632 C C . ASP A 1 86 ? -16.934 4.173 5.212 1.00 94.25 86 ASP A C 1
ATOM 634 O O . ASP A 1 86 ? -17.772 4.259 4.318 1.00 94.25 86 ASP A O 1
ATOM 638 N N . GLY A 1 87 ? -15.762 3.555 5.025 1.00 91.38 87 GLY A N 1
ATOM 639 C CA . GLY A 1 87 ? -15.321 2.987 3.750 1.00 91.38 87 GLY A CA 1
ATOM 640 C C . GLY A 1 87 ? -14.539 3.957 2.861 1.00 91.38 87 GLY A C 1
ATOM 641 O O . GLY A 1 87 ? -14.025 3.534 1.827 1.00 91.38 87 GLY A O 1
ATOM 642 N N . THR A 1 88 ? -14.389 5.226 3.253 1.00 95.75 88 THR A N 1
ATOM 643 C CA . THR A 1 88 ? -13.594 6.199 2.495 1.00 95.75 88 THR A CA 1
ATOM 644 C C . THR A 1 88 ? -12.111 5.835 2.531 1.00 95.75 88 THR A C 1
ATOM 646 O O . THR A 1 88 ? -11.545 5.583 3.601 1.00 95.75 88 THR A O 1
ATOM 649 N N . VAL A 1 89 ? -11.462 5.872 1.366 1.00 95.06 89 VAL 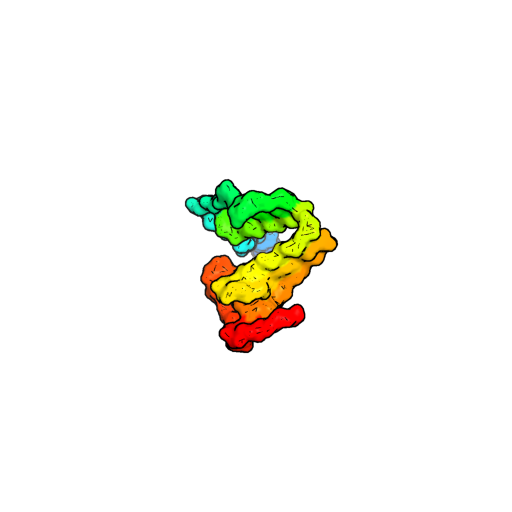A N 1
ATOM 650 C CA . VAL A 1 89 ? -10.007 5.751 1.225 1.00 95.06 89 VAL A CA 1
ATOM 651 C C . VAL A 1 89 ? -9.447 7.101 0.799 1.00 95.06 89 VAL A C 1
ATOM 653 O O . VAL A 1 89 ? -9.831 7.638 -0.235 1.00 95.06 89 VAL A O 1
ATOM 656 N N . GLU A 1 90 ? -8.532 7.637 1.598 1.00 95.56 90 GLU A N 1
ATOM 657 C CA . GLU A 1 90 ? -7.744 8.820 1.258 1.00 95.56 90 GLU A CA 1
ATOM 658 C C . GLU A 1 90 ? -6.318 8.423 0.910 1.00 95.56 90 GLU A C 1
ATOM 660 O O . GLU A 1 90 ? -5.733 7.558 1.569 1.00 95.56 90 GLU A O 1
ATOM 665 N N . VAL A 1 91 ? -5.748 9.108 -0.076 1.00 94.75 91 VAL A N 1
ATOM 666 C CA . VAL A 1 91 ? -4.365 8.930 -0.514 1.00 94.75 91 VAL A CA 1
ATOM 667 C C . VAL A 1 91 ? -3.690 10.297 -0.510 1.00 94.75 91 VAL A C 1
ATOM 669 O O . VAL A 1 91 ? -4.214 11.244 -1.087 1.00 94.75 91 VAL A O 1
ATOM 672 N N . ASN A 1 92 ? -2.548 10.390 0.168 1.00 92.31 92 ASN A N 1
ATOM 673 C CA . ASN A 1 92 ? -1.776 11.617 0.316 1.00 92.31 92 ASN A CA 1
ATOM 674 C C . ASN A 1 92 ? -0.829 11.798 -0.880 1.00 92.31 92 ASN A C 1
ATOM 676 O O . ASN A 1 92 ? 0.157 11.067 -1.001 1.00 92.31 92 ASN A O 1
ATOM 680 N N . HIS A 1 93 ? -1.083 12.799 -1.725 1.00 92.75 93 HIS A N 1
ATOM 681 C CA . HIS A 1 93 ? -0.248 13.089 -2.900 1.00 92.75 93 HIS A CA 1
ATOM 682 C C . HIS A 1 93 ? 1.039 13.843 -2.539 1.00 92.75 93 HIS A C 1
ATOM 684 O O . HIS A 1 93 ? 1.952 13.945 -3.363 1.00 92.75 93 HIS A O 1
ATOM 690 N N . ASN A 1 94 ? 1.134 14.336 -1.301 1.00 91.31 94 ASN A N 1
ATOM 691 C CA . ASN A 1 94 ? 2.346 14.910 -0.727 1.00 91.31 94 ASN A CA 1
ATOM 692 C C . ASN A 1 94 ? 3.274 13.858 -0.092 1.00 91.31 94 ASN A C 1
ATOM 694 O O . ASN A 1 94 ? 4.360 14.213 0.360 1.00 91.31 94 ASN A O 1
ATOM 698 N N . SER A 1 95 ? 2.895 12.573 -0.087 1.00 91.62 95 SER A N 1
ATOM 699 C CA . SER A 1 95 ? 3.767 11.467 0.327 1.00 91.62 95 SER A CA 1
ATOM 700 C C . SER A 1 95 ? 4.634 10.975 -0.833 1.00 91.62 95 SER A C 1
ATOM 702 O O . SER A 1 95 ? 4.137 10.741 -1.936 1.00 91.62 95 SER A O 1
ATOM 704 N N . ALA A 1 96 ? 5.924 10.715 -0.592 1.00 93.12 96 ALA A N 1
ATOM 705 C CA . ALA A 1 96 ? 6.793 10.099 -1.604 1.00 93.12 96 ALA A CA 1
ATOM 706 C C . ALA A 1 96 ? 6.288 8.706 -2.015 1.00 93.12 96 ALA A C 1
ATOM 708 O O . ALA A 1 96 ? 6.416 8.317 -3.178 1.00 93.12 96 ALA A O 1
ATOM 709 N N . ALA A 1 97 ? 5.649 7.992 -1.083 1.00 94.19 97 ALA A N 1
ATOM 710 C CA . ALA A 1 97 ? 5.066 6.679 -1.326 1.00 94.19 97 ALA A CA 1
ATOM 711 C C . ALA A 1 97 ? 3.956 6.704 -2.388 1.00 94.19 97 ALA A C 1
ATOM 713 O O . ALA A 1 97 ? 3.766 5.698 -3.066 1.00 94.19 97 ALA A O 1
ATOM 714 N N . TYR A 1 98 ? 3.273 7.840 -2.595 1.00 94.12 98 TYR A N 1
ATOM 715 C CA . TYR A 1 98 ? 2.304 7.974 -3.686 1.00 94.12 98 TYR A CA 1
ATOM 716 C C . TYR A 1 98 ? 2.937 7.736 -5.050 1.00 94.12 98 TYR A C 1
ATOM 718 O O . TYR A 1 98 ? 2.361 7.033 -5.867 1.00 94.12 98 TYR A O 1
ATOM 726 N N . TYR A 1 99 ? 4.121 8.298 -5.282 1.00 93.94 99 TYR A N 1
ATOM 727 C CA . TYR A 1 99 ? 4.817 8.159 -6.556 1.00 93.94 99 TYR A CA 1
ATOM 728 C C . TYR A 1 99 ? 5.521 6.810 -6.620 1.00 93.94 99 TYR A C 1
ATOM 730 O O . TYR A 1 99 ? 5.301 6.060 -7.563 1.00 93.94 99 TYR A O 1
ATOM 738 N N . LEU A 1 100 ? 6.300 6.475 -5.588 1.00 93.88 100 LE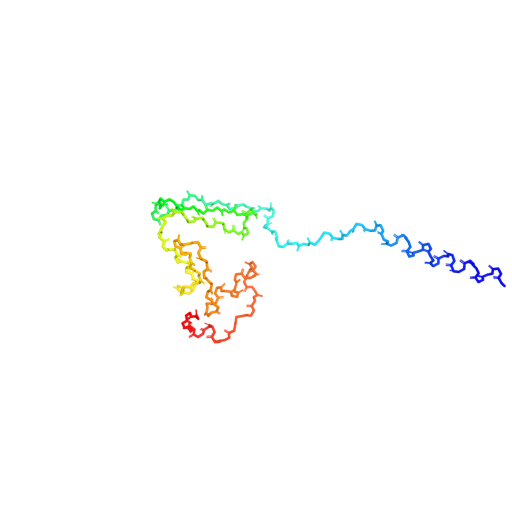U A N 1
ATOM 739 C CA . LEU A 1 100 ? 7.127 5.267 -5.562 1.00 93.88 100 LEU A CA 1
ATOM 740 C C . LEU A 1 100 ? 6.314 3.978 -5.727 1.00 93.88 100 LEU A C 1
ATOM 742 O O . LEU A 1 100 ? 6.792 3.060 -6.372 1.00 93.88 100 LEU A O 1
ATOM 746 N N . ASN A 1 101 ? 5.082 3.910 -5.214 1.00 93.06 101 ASN A N 1
ATOM 747 C CA . ASN A 1 101 ? 4.255 2.699 -5.303 1.00 93.06 101 ASN A CA 1
ATOM 748 C C . ASN A 1 101 ? 3.538 2.515 -6.655 1.00 93.06 101 ASN A C 1
ATOM 750 O O . ASN A 1 101 ? 2.797 1.547 -6.823 1.00 93.06 101 ASN A O 1
ATOM 754 N N . GLN A 1 102 ? 3.715 3.433 -7.613 1.00 90.31 102 GLN A N 1
ATOM 755 C CA . GLN A 1 102 ? 3.118 3.326 -8.954 1.00 90.31 102 GLN A CA 1
ATOM 756 C C . GLN A 1 102 ? 3.888 2.366 -9.867 1.00 90.31 102 GLN A C 1
ATOM 758 O O . GLN A 1 102 ? 3.354 1.918 -10.884 1.00 90.31 102 GLN A O 1
ATOM 763 N N . GLU A 1 103 ? 5.132 2.066 -9.510 1.00 88.00 103 GLU A N 1
ATOM 764 C CA . GLU A 1 103 ? 6.033 1.169 -10.219 1.00 88.00 103 GLU A CA 1
ATOM 765 C C . GLU A 1 103 ? 6.653 0.224 -9.184 1.00 88.00 103 GLU A C 1
ATOM 767 O O . GLU A 1 103 ? 6.918 0.622 -8.052 1.00 88.00 103 GLU A O 1
ATOM 772 N N . ARG A 1 104 ? 6.810 -1.048 -9.539 1.00 85.31 104 ARG A N 1
ATOM 773 C CA . ARG A 1 104 ? 7.124 -2.114 -8.587 1.00 85.31 104 ARG A CA 1
ATOM 774 C C . ARG A 1 104 ? 8.478 -1.930 -7.905 1.00 85.31 104 ARG A C 1
ATOM 776 O O . ARG A 1 104 ? 8.607 -2.234 -6.721 1.00 85.31 104 ARG A O 1
ATOM 783 N N . ASP A 1 105 ? 9.463 -1.452 -8.649 1.00 87.56 105 ASP A N 1
ATOM 784 C CA . ASP A 1 105 ? 10.833 -1.275 -8.183 1.00 87.56 105 ASP A CA 1
ATOM 785 C C . ASP A 1 105 ? 11.077 0.176 -7.713 1.00 87.56 105 ASP A C 1
ATOM 787 O O . ASP A 1 105 ? 12.163 0.522 -7.247 1.00 87.56 105 ASP A O 1
ATOM 791 N N . GLY A 1 106 ? 10.046 1.030 -7.772 1.00 89.25 106 GLY A N 1
ATOM 792 C CA . GLY A 1 106 ? 10.100 2.418 -7.318 1.00 89.25 106 GLY A CA 1
ATOM 793 C C . GLY A 1 106 ? 10.972 3.315 -8.197 1.00 89.25 106 GLY A C 1
ATOM 794 O O . GLY A 1 106 ? 11.340 4.414 -7.776 1.00 89.25 106 GLY A O 1
ATOM 795 N N . GLU A 1 107 ? 11.296 2.880 -9.418 1.00 90.25 107 GLU A N 1
ATOM 796 C CA . GLU A 1 107 ? 12.168 3.590 -10.362 1.00 90.25 107 GLU A CA 1
ATOM 797 C C . GLU A 1 107 ? 11.420 4.709 -11.104 1.00 90.25 107 GLU A C 1
ATOM 799 O O . GLU A 1 107 ? 11.381 4.791 -12.333 1.00 90.25 107 GLU A O 1
ATOM 804 N N . VAL A 1 108 ? 10.802 5.604 -10.335 1.00 91.81 108 VAL A N 1
ATOM 805 C CA . VAL A 1 108 ? 9.997 6.716 -10.842 1.00 91.81 108 VAL A CA 1
ATOM 806 C C . VAL A 1 108 ? 10.443 8.049 -10.246 1.00 91.81 108 VAL A C 1
ATOM 808 O O . VAL A 1 108 ? 10.829 8.120 -9.076 1.00 91.81 108 VAL A O 1
ATOM 811 N N . PRO A 1 109 ? 10.374 9.153 -11.011 1.00 91.62 109 PRO A N 1
ATOM 812 C CA . PRO A 1 109 ? 10.685 10.470 -10.477 1.00 91.62 109 PRO A CA 1
ATOM 813 C C . PRO A 1 109 ? 9.712 10.870 -9.359 1.00 91.62 109 PRO A C 1
ATOM 815 O O . PRO A 1 109 ? 8.505 10.970 -9.577 1.00 91.62 109 PRO A O 1
ATOM 818 N N . VAL A 1 110 ? 10.248 11.183 -8.178 1.00 91.25 110 VAL A N 1
ATOM 819 C CA . VAL A 1 110 ? 9.485 11.803 -7.085 1.00 91.25 110 VAL A CA 1
ATOM 820 C C . VAL A 1 110 ? 9.673 13.322 -7.151 1.00 91.25 110 VAL A C 1
ATOM 822 O O . VAL A 1 110 ? 10.821 13.779 -7.115 1.00 91.25 110 VAL A O 1
ATOM 825 N N . PRO A 1 111 ? 8.602 14.137 -7.200 1.00 91.00 111 PRO A N 1
ATOM 826 C CA . PRO A 1 111 ? 8.727 15.591 -7.205 1.00 91.00 111 PRO A CA 1
ATOM 827 C C . PRO A 1 111 ? 9.548 16.120 -6.020 1.00 91.00 111 PRO A C 1
ATOM 829 O O . PRO A 1 111 ? 9.337 15.733 -4.872 1.00 91.00 111 PRO A O 1
ATOM 832 N N . ALA A 1 112 ? 10.448 17.073 -6.274 1.00 86.44 112 ALA A N 1
ATOM 833 C CA . ALA A 1 112 ? 11.342 17.609 -5.242 1.00 86.44 112 ALA A CA 1
ATOM 834 C C . ALA A 1 112 ? 10.601 18.235 -4.042 1.00 86.44 112 ALA A C 1
ATOM 836 O O . ALA A 1 112 ? 11.117 18.235 -2.931 1.00 86.44 112 ALA A O 1
ATOM 837 N N . ALA A 1 113 ? 9.389 18.768 -4.240 1.00 81.62 113 ALA A N 1
ATOM 838 C CA . ALA A 1 113 ? 8.573 19.313 -3.152 1.00 81.62 113 ALA A CA 1
ATOM 839 C C . ALA A 1 113 ? 8.108 18.234 -2.156 1.00 81.62 113 ALA A C 1
ATOM 841 O O . ALA A 1 113 ? 8.088 18.490 -0.957 1.00 81.62 113 ALA A O 1
ATOM 842 N N . VAL A 1 114 ? 7.812 17.026 -2.640 1.00 84.62 114 VAL A N 1
ATOM 843 C CA . VAL A 1 114 ? 7.394 15.870 -1.831 1.00 84.62 114 VAL A CA 1
ATOM 844 C C . VAL A 1 114 ? 8.566 15.325 -1.020 1.00 84.62 114 VAL A C 1
ATOM 846 O O . VAL A 1 114 ? 8.434 15.056 0.169 1.00 84.62 114 VAL A O 1
ATOM 849 N N . GLN A 1 115 ? 9.761 15.296 -1.617 1.00 71.31 115 GLN A N 1
ATOM 850 C CA . GLN A 1 115 ? 11.001 14.976 -0.898 1.00 71.31 115 GLN A CA 1
ATOM 851 C C . GLN A 1 115 ? 11.314 15.978 0.233 1.00 71.31 115 GLN A C 1
ATOM 853 O O . GLN A 1 115 ? 12.103 15.673 1.122 1.00 71.31 115 GLN A O 1
ATOM 858 N N . ARG A 1 116 ? 10.686 17.166 0.230 1.00 73.94 116 ARG A N 1
ATOM 859 C CA . ARG A 1 116 ? 10.785 18.164 1.308 1.00 73.94 116 ARG A CA 1
ATOM 860 C C . ARG A 1 116 ? 9.734 18.000 2.420 1.00 73.94 116 ARG A C 1
ATOM 862 O O . ARG A 1 116 ? 9.708 18.839 3.314 1.00 73.94 116 ARG A O 1
ATOM 869 N N . GLY A 1 117 ? 8.911 16.945 2.402 1.00 70.44 117 GLY A N 1
ATOM 870 C CA . GLY A 1 117 ? 8.046 16.558 3.527 1.00 70.44 117 GLY A CA 1
ATOM 871 C C . GLY A 1 117 ? 6.867 17.499 3.803 1.00 70.44 117 GLY A C 1
ATOM 872 O O . GLY A 1 117 ? 6.603 17.833 4.957 1.00 70.44 117 GLY A O 1
ATOM 873 N N . LEU A 1 118 ? 6.176 17.965 2.759 1.00 68.19 118 LEU A N 1
ATOM 874 C CA . LEU A 1 118 ? 4.968 18.783 2.919 1.00 68.19 118 LEU A CA 1
ATOM 875 C C . LEU A 1 118 ? 3.824 17.989 3.595 1.00 68.19 118 LEU A C 1
ATOM 877 O O . LEU A 1 118 ? 3.756 16.769 3.440 1.00 68.19 118 LEU A O 1
ATOM 881 N N . PRO A 1 119 ? 2.925 18.654 4.351 1.00 66.88 119 PRO A N 1
ATOM 882 C CA . PRO A 1 119 ? 1.782 17.990 4.977 1.00 66.88 119 PRO A CA 1
ATOM 883 C C . PRO A 1 119 ? 0.791 17.429 3.936 1.00 66.88 119 PRO A C 1
ATOM 885 O O . PRO A 1 119 ? 0.802 17.888 2.794 1.00 66.88 119 PRO A O 1
ATOM 888 N N . PRO A 1 120 ? -0.079 16.470 4.321 1.00 65.50 120 PRO A N 1
ATOM 889 C CA . PRO A 1 120 ? -1.138 15.964 3.450 1.00 65.50 120 PRO A CA 1
ATOM 890 C C . PRO A 1 120 ? -2.069 17.075 2.955 1.00 65.50 120 PRO A C 1
ATOM 892 O O . PRO A 1 120 ? -2.348 18.015 3.703 1.00 65.50 120 PRO A O 1
ATOM 895 N N . ASP A 1 121 ? -2.529 16.941 1.714 1.00 60.59 121 ASP A N 1
ATOM 896 C CA . ASP A 1 121 ? -3.570 17.762 1.087 1.00 60.59 121 ASP A CA 1
ATOM 897 C C . ASP A 1 121 ? -4.992 17.392 1.552 1.00 60.59 121 ASP A C 1
ATOM 899 O O . ASP A 1 121 ? -5.244 16.202 1.862 1.00 60.59 121 ASP A O 1
#